Protein AF-A0AA88DB00-F1 (afdb_monomer_lite)

Organism: Ficus carica (NCBI:txid3494)

Radius of gyration: 18.2 Å; chains: 1; bounding box: 47×26×53 Å

Secondary structure (DSSP, 8-state):
--S--PPTT-THHHHHHHHHT--SS---EEESSTTSSSEEE--HHHHHHHHHHGGGG-S--HHHHHHHHHHHHHHHTTS-SEEEETTEEEEEEEEEEEEE-TTT--EEEEEEEEESSTT---EE-HHHHHS--

Sequence (133 aa):
MPWLALPFGDVRKIHLERVFAVDMNPTIVAIGSSYGQTNKVLVDREIYSLILHGAEAYPFTEERFEYLEERAQEMAKRWPKKLKHDEHELVLSDYRNFYACNACMEMGGSWCFLCEKKKCNFFLHPKCALDKE

Foldseek 3Di:
DPDDDDDPPRPCVVVVCVVQVHDPPPWDKDADCPPVDRIDTDDPVLVQLCLAPNPQSPPVDPVSVVVVLVVLVVVLVVADQWDDDPPFTWGKDQFQDWAQAPPPRGIHHRIWTDGPPPPPSHTHDSCRRPPDD

pLDDT: mean 83.32, std 11.59, range [46.78, 95.81]

Structure (mmCIF, N/CA/C/O backbone):
data_AF-A0AA88DB00-F1
#
_entry.id   AF-A0AA88DB00-F1
#
loop_
_atom_site.group_PDB
_atom_site.id
_atom_site.type_symbol
_atom_site.label_atom_id
_atom_site.label_alt_id
_atom_site.label_comp_id
_atom_site.label_asym_id
_atom_site.label_entity_id
_atom_site.label_seq_id
_atom_site.pdbx_PDB_ins_code
_atom_site.Cartn_x
_atom_site.Cartn_y
_atom_site.Cartn_z
_atom_site.occupancy
_atom_site.B_iso_or_equiv
_atom_site.auth_seq_id
_atom_site.auth_comp_id
_atom_site.auth_asym_id
_atom_site.auth_atom_id
_atom_site.pdbx_PDB_model_num
ATOM 1 N N . MET A 1 1 ? -8.585 -10.188 2.984 1.00 58.00 1 MET A N 1
ATOM 2 C CA . MET A 1 1 ? -8.766 -9.267 4.128 1.00 58.00 1 MET A CA 1
ATOM 3 C C . MET A 1 1 ? -9.049 -10.079 5.387 1.00 58.00 1 MET A C 1
ATOM 5 O O . MET A 1 1 ? -10.126 -10.653 5.460 1.00 58.00 1 MET A O 1
ATOM 9 N N . PRO A 1 2 ? -8.101 -10.195 6.332 1.00 61.84 2 PRO A N 1
ATOM 10 C CA . PRO A 1 2 ? -8.269 -10.991 7.555 1.00 61.84 2 PRO A CA 1
ATOM 11 C C . PRO A 1 2 ? -9.025 -10.262 8.686 1.00 61.84 2 PRO A C 1
ATOM 13 O O . PRO A 1 2 ? -9.125 -10.784 9.790 1.00 61.84 2 PRO A O 1
ATOM 16 N N . TRP A 1 3 ? -9.531 -9.052 8.442 1.00 70.38 3 TRP A N 1
ATOM 17 C CA . TRP A 1 3 ? -10.201 -8.213 9.439 1.00 70.38 3 TRP A CA 1
ATOM 18 C C . TRP A 1 3 ? -11.724 -8.286 9.346 1.00 70.38 3 TRP A C 1
ATOM 20 O O . TRP A 1 3 ? -12.291 -8.496 8.272 1.00 70.38 3 TRP A O 1
ATOM 30 N N . LEU A 1 4 ? -12.376 -8.057 10.488 1.00 76.56 4 LEU A N 1
ATOM 31 C CA . LEU A 1 4 ? -13.826 -7.962 10.595 1.00 76.56 4 LEU A CA 1
ATOM 32 C C . LEU A 1 4 ? -14.323 -6.762 9.774 1.00 76.56 4 LEU A C 1
ATOM 34 O O . LEU A 1 4 ? -14.031 -5.616 10.107 1.00 76.56 4 LEU A O 1
ATOM 38 N N . ALA A 1 5 ? -15.072 -7.029 8.707 1.00 79.19 5 ALA A N 1
ATOM 39 C CA . ALA A 1 5 ? -15.685 -6.005 7.870 1.00 79.19 5 ALA A CA 1
ATOM 40 C C . ALA A 1 5 ? -17.206 -6.015 8.049 1.00 79.19 5 ALA A C 1
ATOM 42 O O . ALA A 1 5 ? -17.824 -7.078 8.140 1.00 79.19 5 ALA A O 1
ATOM 43 N N . LEU A 1 6 ? -17.816 -4.829 8.072 1.00 82.38 6 LEU A N 1
ATOM 44 C CA . LEU A 1 6 ? -19.267 -4.708 7.961 1.00 82.38 6 LEU A CA 1
ATOM 45 C C . LEU A 1 6 ? -19.671 -4.898 6.492 1.00 82.38 6 LEU A C 1
ATOM 47 O O . LEU A 1 6 ? -19.104 -4.225 5.627 1.00 82.38 6 LEU A O 1
ATOM 51 N N . PRO A 1 7 ? -20.641 -5.775 6.188 1.00 85.06 7 PRO A N 1
ATOM 52 C CA . PRO A 1 7 ? -21.191 -5.893 4.846 1.00 85.06 7 PRO A CA 1
ATOM 53 C C . PRO A 1 7 ? -21.767 -4.570 4.333 1.00 85.06 7 PRO A C 1
ATOM 55 O O . PRO A 1 7 ? -22.217 -3.712 5.099 1.00 85.06 7 PRO A O 1
ATOM 58 N N . PHE A 1 8 ? -21.807 -4.424 3.010 1.00 81.50 8 PHE A N 1
ATOM 59 C CA . PHE A 1 8 ? -22.464 -3.281 2.389 1.00 81.50 8 PHE A CA 1
ATOM 60 C C . PHE A 1 8 ? -23.951 -3.236 2.779 1.00 81.50 8 PHE A C 1
ATOM 62 O O . PHE A 1 8 ? -24.652 -4.241 2.687 1.00 81.50 8 PHE A O 1
ATOM 69 N N . GLY A 1 9 ? -24.427 -2.066 3.215 1.00 83.81 9 GLY A N 1
ATOM 70 C CA . GLY A 1 9 ? -25.817 -1.870 3.639 1.00 83.81 9 GLY A CA 1
ATOM 71 C C . GLY A 1 9 ? -26.157 -2.399 5.038 1.00 83.81 9 GLY A C 1
ATOM 72 O O . GLY A 1 9 ? -27.331 -2.408 5.401 1.00 83.81 9 GLY A O 1
ATOM 73 N N . ASP A 1 10 ? -25.171 -2.824 5.836 1.00 89.50 10 ASP A N 1
ATOM 74 C CA . ASP A 1 10 ? -25.423 -3.279 7.206 1.00 89.50 10 ASP A CA 1
ATOM 75 C C . ASP A 1 10 ? -26.047 -2.162 8.063 1.00 89.50 10 ASP A C 1
ATOM 77 O O . ASP A 1 10 ? -25.484 -1.076 8.223 1.00 89.50 10 ASP A O 1
ATOM 81 N N . VAL A 1 11 ? -27.211 -2.446 8.652 1.00 90.38 11 VAL A N 1
ATOM 82 C CA . VAL A 1 11 ? -27.996 -1.492 9.456 1.00 90.38 11 VAL A CA 1
ATOM 83 C C . VAL A 1 11 ? -27.259 -0.998 10.702 1.00 90.38 11 VAL A C 1
ATOM 85 O O . VAL A 1 11 ? -27.557 0.080 11.215 1.00 90.38 11 VAL A O 1
ATOM 88 N N . ARG A 1 12 ? -26.267 -1.757 11.186 1.00 88.88 12 ARG A N 1
ATOM 89 C CA . ARG A 1 12 ? -25.444 -1.377 12.342 1.00 88.88 12 ARG A CA 1
ATOM 90 C C . ARG A 1 12 ? -24.480 -0.245 12.011 1.00 88.88 12 ARG A C 1
ATOM 92 O O . ARG A 1 12 ? -24.008 0.404 12.940 1.00 88.88 12 ARG A O 1
ATOM 99 N N . LYS A 1 13 ? -24.219 0.029 10.724 1.00 85.69 13 LYS A N 1
ATOM 100 C CA . LYS A 1 13 ? -23.315 1.094 10.267 1.00 85.69 13 LYS A CA 1
ATOM 101 C C . LYS A 1 13 ? -23.638 2.439 10.927 1.00 85.69 13 LYS A C 1
ATOM 103 O O . LYS A 1 13 ? -22.766 3.007 11.569 1.00 85.69 13 LYS A O 1
ATOM 108 N N . ILE A 1 14 ? -24.903 2.871 10.885 1.00 86.50 14 ILE A N 1
ATOM 109 C CA . ILE A 1 14 ? -25.348 4.159 11.461 1.00 86.50 14 ILE A CA 1
ATOM 110 C C . ILE A 1 14 ? -25.098 4.218 12.974 1.00 86.50 14 ILE A C 1
ATOM 112 O O . ILE A 1 14 ? -24.750 5.262 13.524 1.00 86.50 14 ILE A O 1
ATOM 116 N N . HIS A 1 15 ? -25.305 3.103 13.677 1.00 88.12 15 HIS A N 1
ATOM 117 C CA . HIS A 1 15 ? -25.050 3.042 15.113 1.00 88.12 15 HIS A CA 1
ATOM 118 C C . HIS A 1 15 ? -23.549 3.133 15.411 1.00 88.12 15 HIS A C 1
ATOM 120 O O . HIS A 1 15 ? -23.149 3.900 16.281 1.00 88.12 15 HIS A O 1
ATOM 126 N N . LEU A 1 16 ? -22.721 2.395 14.669 1.00 84.25 16 LEU A N 1
ATOM 127 C CA . LEU A 1 16 ? -21.273 2.357 14.867 1.00 84.25 16 LEU A CA 1
ATOM 128 C C . LEU A 1 16 ? -20.597 3.682 14.494 1.00 84.25 16 LEU A C 1
ATOM 130 O O . LEU A 1 16 ? -19.712 4.119 15.221 1.00 84.25 16 LEU A O 1
ATOM 134 N N . GLU A 1 17 ? -21.061 4.368 13.448 1.00 82.56 17 GLU A N 1
ATOM 135 C CA . GLU A 1 17 ? -20.629 5.733 13.103 1.00 82.56 17 GLU A CA 1
ATOM 136 C C . GLU A 1 17 ? -20.809 6.694 14.283 1.00 82.56 17 GLU A C 1
ATOM 138 O O . GLU A 1 17 ? -19.895 7.437 14.632 1.00 82.56 17 GLU A O 1
ATOM 143 N N . ARG A 1 18 ? -21.956 6.618 14.970 1.00 85.38 18 ARG A N 1
ATOM 144 C CA . ARG A 1 18 ? -22.228 7.430 16.167 1.00 85.38 18 ARG A CA 1
ATOM 145 C C . ARG A 1 18 ? -21.379 7.013 17.363 1.00 85.38 18 ARG A C 1
ATOM 147 O O . ARG A 1 18 ? -20.898 7.879 18.082 1.00 85.38 18 ARG A O 1
ATOM 154 N N . VAL A 1 19 ? -21.209 5.708 17.586 1.00 83.88 19 VAL A N 1
ATOM 155 C CA . VAL A 1 19 ? -20.416 5.173 18.708 1.00 83.88 19 VAL A CA 1
ATOM 156 C C . VAL A 1 19 ? -18.945 5.565 18.586 1.00 83.88 19 VAL A C 1
ATOM 158 O O . VAL A 1 19 ? -18.327 5.915 19.588 1.00 83.88 19 VAL A O 1
ATOM 161 N N . PHE A 1 20 ? -18.391 5.524 17.375 1.00 79.56 20 PHE A N 1
ATOM 162 C CA . PHE A 1 20 ? -16.988 5.854 17.125 1.00 79.56 20 PHE A CA 1
ATOM 163 C C . PHE A 1 20 ? -16.756 7.310 16.707 1.00 79.56 20 PHE A C 1
ATOM 165 O O . PHE A 1 20 ? -15.602 7.708 16.590 1.00 79.56 20 PHE A O 1
ATOM 172 N N . ALA A 1 21 ? -17.821 8.099 16.525 1.00 81.12 21 ALA A N 1
ATOM 173 C CA . ALA A 1 21 ? -17.772 9.476 16.034 1.00 81.12 21 ALA A CA 1
ATOM 174 C C . ALA A 1 21 ? -16.998 9.606 14.706 1.00 81.12 21 ALA A C 1
ATOM 176 O O . ALA A 1 21 ? -16.093 10.428 14.576 1.00 81.12 21 ALA A O 1
ATOM 177 N N . VAL A 1 22 ? -17.351 8.765 13.730 1.00 78.62 22 VAL A N 1
ATOM 178 C CA . VAL A 1 22 ? -16.719 8.709 12.402 1.00 78.62 22 VAL A CA 1
ATOM 179 C C . VAL A 1 22 ? -17.737 8.941 11.289 1.00 78.62 22 VAL A C 1
ATOM 181 O O . VAL A 1 22 ? -18.907 8.584 11.430 1.00 78.62 22 VAL A O 1
ATOM 184 N N . ASP A 1 23 ? -17.276 9.510 10.176 1.00 74.12 23 ASP A N 1
ATOM 185 C CA . ASP A 1 23 ? -18.099 9.757 8.991 1.00 74.12 23 ASP A CA 1
ATOM 186 C C . ASP A 1 23 ? -18.153 8.545 8.046 1.00 74.12 23 ASP A C 1
ATOM 188 O O . ASP A 1 23 ? -17.367 7.603 8.131 1.00 74.12 23 ASP A O 1
ATOM 192 N N . MET A 1 24 ? -19.065 8.612 7.074 1.00 62.56 24 MET A N 1
ATOM 193 C CA . MET A 1 24 ? -19.386 7.565 6.092 1.00 62.56 24 MET A CA 1
ATOM 194 C C . MET A 1 24 ? -18.256 7.153 5.124 1.00 62.56 24 MET A C 1
ATOM 196 O O . MET A 1 24 ? -18.495 6.334 4.226 1.00 62.56 24 MET A O 1
ATOM 200 N N . ASN A 1 25 ? -17.050 7.696 5.285 1.00 66.75 25 ASN A N 1
ATOM 201 C CA . ASN A 1 25 ? -15.878 7.323 4.501 1.00 66.75 25 ASN A CA 1
ATOM 202 C C . ASN A 1 25 ? -15.362 5.943 4.935 1.00 66.75 25 ASN A C 1
ATOM 204 O O . ASN A 1 25 ? -15.627 5.519 6.064 1.00 66.75 25 ASN A O 1
ATOM 208 N N . PRO A 1 26 ? -14.625 5.219 4.071 1.00 68.00 26 PRO A N 1
ATOM 209 C CA . PRO A 1 26 ? -13.920 4.012 4.483 1.00 68.00 26 PRO A CA 1
ATOM 210 C C . PRO A 1 26 ? -13.072 4.312 5.726 1.00 68.00 26 PRO A C 1
ATOM 212 O O . PRO A 1 26 ? -12.058 4.997 5.643 1.00 68.00 26 PRO A O 1
ATOM 215 N N . THR A 1 27 ? -13.531 3.832 6.880 1.00 74.69 27 THR A N 1
ATOM 216 C CA . THR A 1 27 ? -12.943 4.134 8.185 1.00 74.69 27 THR A CA 1
ATOM 217 C C . THR A 1 27 ? -12.545 2.834 8.852 1.00 74.69 27 THR A C 1
ATOM 219 O O . THR A 1 27 ? -13.310 1.867 8.861 1.00 74.69 27 THR A O 1
ATOM 222 N N . ILE A 1 28 ? -11.346 2.812 9.426 1.00 76.31 28 ILE A N 1
ATOM 223 C CA . ILE A 1 28 ? -10.835 1.670 10.173 1.00 76.31 28 ILE A CA 1
ATOM 224 C C . ILE A 1 28 ? -10.728 2.086 11.636 1.00 76.31 28 ILE A C 1
ATOM 226 O O . ILE A 1 28 ? -10.154 3.121 11.967 1.00 76.31 28 ILE A O 1
ATOM 230 N N . VAL A 1 29 ? -11.300 1.279 12.524 1.00 76.50 29 VAL A N 1
ATOM 231 C CA . VAL A 1 29 ? -11.243 1.510 13.968 1.00 76.50 29 VAL A CA 1
ATOM 232 C C . VAL A 1 29 ? -10.426 0.392 14.597 1.00 76.50 29 VAL A C 1
ATOM 234 O O . VAL A 1 29 ? -10.763 -0.783 14.456 1.00 76.50 29 VAL A O 1
ATOM 237 N N . ALA A 1 30 ? -9.351 0.754 15.293 1.00 73.56 30 ALA A N 1
ATOM 238 C CA . ALA A 1 30 ? -8.583 -0.187 16.093 1.00 73.56 30 ALA A CA 1
ATOM 239 C C . ALA A 1 30 ? -9.244 -0.340 17.470 1.00 73.56 30 ALA A C 1
ATOM 241 O O . ALA A 1 30 ? -9.336 0.619 18.242 1.00 73.56 30 ALA A O 1
ATOM 242 N N . ILE A 1 31 ? -9.709 -1.556 17.765 1.00 73.38 31 ILE A N 1
ATOM 243 C CA . ILE A 1 31 ? -10.365 -1.922 19.026 1.00 73.38 31 ILE A CA 1
ATOM 244 C C . ILE A 1 31 ? -9.353 -2.704 19.873 1.00 73.38 31 ILE A C 1
ATOM 246 O O . ILE A 1 31 ? -8.948 -3.802 19.492 1.00 73.38 31 ILE A O 1
ATOM 250 N N . GLY A 1 32 ?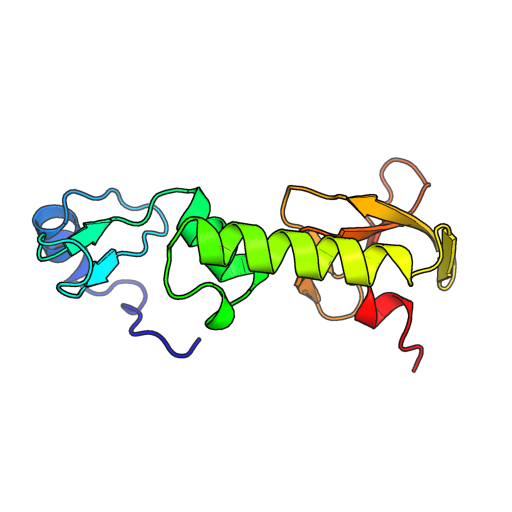 -8.919 -2.144 21.005 1.00 66.06 32 GLY A N 1
ATOM 251 C CA . GLY A 1 32 ? -7.929 -2.774 21.887 1.00 66.06 32 GLY A CA 1
ATOM 252 C C . GLY A 1 32 ? -7.189 -1.780 22.788 1.00 66.06 32 GLY A C 1
ATOM 253 O O . GLY A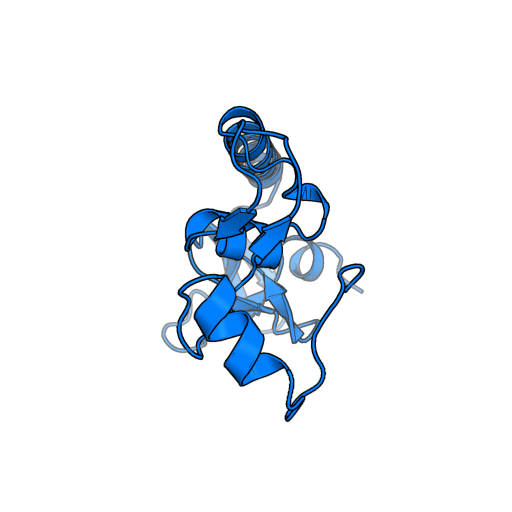 1 32 ? -7.017 -0.618 22.440 1.00 66.06 32 GLY A O 1
ATOM 254 N N . SER A 1 33 ? -6.730 -2.236 23.959 1.00 57.19 33 SER A N 1
ATOM 255 C CA . SER A 1 33 ? -6.179 -1.383 25.028 1.00 57.19 33 SER A CA 1
ATOM 256 C C . SER A 1 33 ? -4.730 -0.914 24.825 1.00 57.19 33 SER A C 1
ATOM 258 O O . SER A 1 33 ? -4.092 -0.503 25.793 1.00 57.19 33 SER A O 1
ATOM 260 N N . SER A 1 34 ? -4.170 -0.977 23.616 1.00 55.78 34 SER A N 1
ATOM 261 C CA . SER A 1 34 ? -2.734 -0.745 23.387 1.00 55.78 34 SER A CA 1
ATOM 262 C C . SER A 1 34 ? -2.258 0.688 23.680 1.00 55.78 34 SER A C 1
ATOM 264 O O . SER A 1 34 ? -1.055 0.916 23.729 1.00 55.78 34 SER A O 1
ATOM 266 N N . TYR A 1 35 ? -3.173 1.636 23.928 1.00 48.31 35 TYR A N 1
ATOM 267 C CA . TYR A 1 35 ? -2.857 3.047 24.205 1.00 48.31 35 TYR A CA 1
ATOM 268 C C . TYR A 1 35 ? -3.678 3.664 25.354 1.00 48.31 35 TYR A C 1
ATOM 270 O O . TYR A 1 35 ? -3.847 4.877 25.410 1.00 48.31 35 TYR A O 1
ATOM 278 N N . GLY A 1 36 ? -4.242 2.856 26.261 1.00 46.78 36 GLY A N 1
ATOM 279 C CA . GLY A 1 36 ? -5.009 3.376 27.410 1.00 46.78 36 GLY A CA 1
ATOM 280 C C . GLY A 1 36 ? -6.377 3.994 27.070 1.00 46.78 36 GLY A C 1
ATOM 281 O O . GLY A 1 36 ? -7.051 4.512 27.956 1.00 46.78 36 GLY A O 1
ATOM 282 N N . GLN A 1 37 ? -6.817 3.899 25.812 1.00 53.44 37 GLN A N 1
ATOM 283 C CA . GLN A 1 37 ? -8.141 4.306 25.342 1.00 53.44 37 GLN A CA 1
ATOM 284 C C . GLN A 1 37 ? -8.779 3.136 24.591 1.00 53.44 37 GLN A C 1
ATOM 286 O O . GLN A 1 37 ? -8.108 2.442 23.832 1.00 53.44 37 GLN A O 1
ATOM 291 N N . THR A 1 38 ? -10.066 2.887 24.831 1.00 54.34 38 THR A N 1
ATOM 292 C CA . THR A 1 38 ? -10.741 1.650 24.406 1.00 54.34 38 THR A 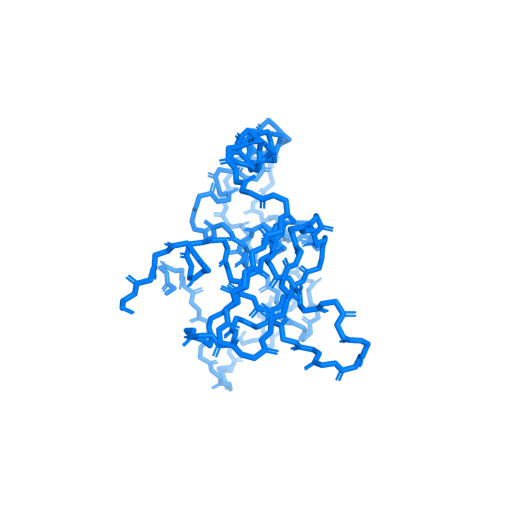CA 1
ATOM 293 C C . THR A 1 38 ? -10.865 1.524 22.884 1.00 54.34 38 THR A C 1
ATOM 295 O O . THR A 1 38 ? -10.962 0.409 22.383 1.00 54.34 38 THR A O 1
ATOM 298 N N . ASN A 1 39 ? -10.819 2.644 22.151 1.00 57.75 39 ASN A N 1
ATOM 299 C CA . ASN A 1 39 ? -11.032 2.707 20.705 1.00 57.75 39 ASN A CA 1
ATOM 300 C C . ASN A 1 39 ? -10.178 3.838 20.096 1.00 57.75 39 ASN A C 1
ATOM 302 O O . ASN A 1 39 ? -10.392 4.999 20.445 1.00 57.75 39 ASN A O 1
ATOM 306 N N . LYS A 1 40 ? -9.247 3.530 19.180 1.00 66.00 40 LYS A N 1
ATOM 307 C CA . LYS A 1 40 ? -8.551 4.545 18.363 1.00 66.00 40 LYS A CA 1
ATOM 308 C C . LYS A 1 40 ? -9.128 4.505 16.951 1.00 66.00 40 LYS A C 1
ATOM 310 O O . LYS A 1 40 ? -9.027 3.483 16.269 1.00 66.00 40 LYS A O 1
ATOM 315 N N . VAL A 1 41 ? -9.717 5.612 16.506 1.00 67.06 41 VAL A N 1
ATOM 316 C CA . VAL A 1 41 ? -10.021 5.808 15.084 1.00 67.06 41 VAL A CA 1
ATOM 317 C C . VAL A 1 41 ? -8.687 5.957 14.362 1.00 67.06 41 VAL A C 1
ATOM 319 O O . VAL A 1 41 ? -7.878 6.810 14.732 1.00 67.06 41 VAL A O 1
ATOM 322 N N . LEU A 1 42 ? -8.425 5.084 13.392 1.00 66.56 42 LEU A N 1
ATOM 323 C CA . LEU A 1 42 ? -7.226 5.190 12.575 1.00 66.56 42 LEU A CA 1
ATOM 324 C C . LEU A 1 42 ? -7.370 6.404 11.664 1.00 66.56 42 LEU A C 1
ATOM 326 O O . LEU A 1 42 ? -8.414 6.584 11.036 1.00 66.56 42 LEU A O 1
ATOM 330 N N . VAL A 1 43 ? -6.336 7.240 11.624 1.00 69.12 43 VAL A N 1
ATOM 331 C CA . VAL A 1 43 ? -6.289 8.374 10.704 1.00 69.12 43 VAL A CA 1
ATOM 332 C C . VAL A 1 43 ? -5.661 7.923 9.391 1.00 69.12 43 VAL A C 1
ATOM 334 O O . VAL A 1 43 ? -5.314 6.751 9.210 1.00 69.12 43 VAL A O 1
ATOM 337 N N . ASP A 1 44 ? -5.531 8.869 8.465 1.00 73.62 44 ASP A N 1
ATOM 338 C CA . ASP A 1 44 ? -5.009 8.648 7.125 1.00 73.62 44 ASP A CA 1
ATOM 339 C C . ASP A 1 44 ? -3.793 7.716 7.130 1.00 73.62 44 ASP A C 1
ATOM 341 O O . ASP A 1 44 ? -3.831 6.674 6.485 1.00 73.62 44 ASP A O 1
ATOM 345 N N . ARG A 1 45 ? -2.735 8.017 7.893 1.00 77.88 45 ARG A N 1
ATOM 346 C CA . ARG A 1 45 ? -1.468 7.265 7.839 1.00 77.88 45 ARG A CA 1
ATOM 347 C C . ARG A 1 45 ? -1.621 5.770 8.127 1.00 77.88 45 ARG A C 1
ATOM 349 O O . ARG A 1 45 ? -1.045 4.959 7.403 1.00 77.88 45 ARG A O 1
ATOM 356 N N . GLU A 1 46 ? -2.362 5.385 9.160 1.00 80.00 46 GLU A N 1
ATOM 357 C CA . GLU A 1 46 ? -2.560 3.975 9.494 1.00 80.00 46 GLU A CA 1
ATOM 358 C C . GLU A 1 46 ? -3.394 3.259 8.427 1.00 80.00 46 GLU A C 1
ATOM 360 O O . GLU A 1 46 ? -3.061 2.139 8.038 1.00 80.00 46 GLU A O 1
ATOM 365 N N . ILE A 1 47 ? -4.427 3.924 7.898 1.00 78.19 47 ILE A N 1
ATOM 366 C CA . ILE A 1 47 ? -5.215 3.415 6.768 1.00 78.19 47 ILE A CA 1
ATOM 367 C C . ILE A 1 47 ? -4.313 3.246 5.539 1.00 78.19 47 ILE A C 1
ATOM 369 O O . ILE A 1 47 ? -4.347 2.198 4.892 1.00 78.19 47 ILE A O 1
ATOM 373 N N . TYR A 1 48 ? -3.454 4.233 5.257 1.00 78.88 48 TYR A N 1
ATOM 374 C CA . TYR A 1 48 ? -2.505 4.180 4.151 1.00 78.88 48 TYR A CA 1
ATOM 375 C C . TYR A 1 48 ? -1.567 2.977 4.292 1.00 78.88 48 TYR A C 1
ATOM 377 O O . TYR A 1 48 ? -1.413 2.186 3.361 1.00 78.88 48 TYR A O 1
ATOM 385 N N . SER A 1 49 ? -1.002 2.788 5.484 1.00 82.06 49 SER A N 1
ATOM 386 C CA . SER A 1 49 ? -0.113 1.668 5.784 1.00 82.06 49 SER A CA 1
ATOM 387 C C . SER A 1 49 ? -0.804 0.312 5.609 1.00 82.06 49 SER A C 1
ATOM 389 O O . SER A 1 49 ? -0.211 -0.606 5.046 1.00 82.06 49 SER A O 1
ATOM 391 N N . LEU A 1 50 ? -2.075 0.185 6.003 1.00 81.69 50 LEU A N 1
ATOM 392 C CA . LEU A 1 50 ? -2.849 -1.047 5.821 1.00 81.69 50 LEU A CA 1
ATOM 393 C C . LEU A 1 50 ? -3.094 -1.385 4.351 1.00 81.69 50 LEU A C 1
ATOM 395 O O . LEU A 1 50 ? -3.028 -2.557 3.982 1.00 81.69 50 LEU A O 1
ATOM 399 N N . ILE A 1 51 ? -3.357 -0.384 3.512 1.00 79.06 51 ILE A N 1
ATOM 400 C CA . ILE A 1 51 ? -3.539 -0.598 2.071 1.00 79.06 51 ILE A CA 1
ATOM 401 C C . ILE A 1 51 ? -2.222 -1.070 1.431 1.00 79.06 51 ILE A C 1
ATOM 403 O O . ILE A 1 51 ? -2.249 -1.945 0.570 1.00 79.06 51 ILE A O 1
ATOM 407 N N . LEU A 1 52 ? -1.071 -0.542 1.868 1.00 80.00 52 LEU A N 1
ATOM 408 C CA . LEU A 1 52 ? 0.245 -0.892 1.309 1.00 80.00 52 LEU A CA 1
ATOM 409 C C . LEU A 1 52 ? 0.825 -2.206 1.833 1.00 80.00 52 LEU A C 1
ATOM 411 O O . LEU A 1 52 ? 1.429 -2.968 1.080 1.00 80.00 52 LEU A O 1
ATOM 415 N N . HIS A 1 53 ? 0.707 -2.438 3.136 1.00 83.12 53 HIS A N 1
ATOM 416 C CA . HIS A 1 53 ? 1.442 -3.483 3.848 1.00 83.12 53 HIS A CA 1
ATOM 417 C C . HIS A 1 53 ? 0.524 -4.553 4.447 1.00 83.12 53 HIS A C 1
ATOM 419 O O . HIS A 1 53 ? 1.002 -5.536 5.017 1.00 83.12 53 HIS A O 1
ATOM 425 N N . GLY A 1 54 ? -0.797 -4.398 4.324 1.00 83.62 54 GLY A N 1
ATOM 426 C CA . GLY A 1 54 ? -1.759 -5.337 4.885 1.00 83.62 54 GLY A CA 1
ATOM 427 C C . GLY A 1 54 ? -1.568 -5.501 6.392 1.00 83.62 54 GLY A C 1
ATOM 428 O O . GLY A 1 54 ? -1.361 -4.534 7.121 1.00 83.62 54 GLY A O 1
ATOM 429 N N . ALA A 1 55 ? -1.628 -6.744 6.872 1.00 84.31 55 ALA A N 1
ATOM 430 C CA . ALA A 1 55 ? -1.477 -7.050 8.295 1.00 84.31 55 ALA A CA 1
ATOM 431 C C . ALA A 1 55 ? -0.086 -6.693 8.852 1.00 84.31 55 ALA A C 1
ATOM 433 O O . ALA A 1 55 ? 0.045 -6.487 10.056 1.00 84.31 55 ALA A O 1
ATOM 434 N N . GLU A 1 56 ? 0.941 -6.571 8.002 1.00 87.00 56 GLU A N 1
ATOM 435 C CA . GLU A 1 56 ? 2.278 -6.171 8.449 1.00 87.00 56 GLU A CA 1
ATOM 436 C C . GLU A 1 56 ? 2.330 -4.713 8.924 1.00 87.00 56 GLU A C 1
ATOM 438 O O . GLU A 1 56 ? 3.274 -4.354 9.623 1.00 87.00 56 GLU A O 1
ATOM 443 N N . ALA A 1 57 ? 1.332 -3.886 8.598 1.00 85.56 57 ALA A N 1
ATOM 444 C CA . ALA A 1 57 ? 1.216 -2.521 9.112 1.00 85.56 57 ALA A CA 1
ATOM 445 C C . ALA A 1 57 ? 1.001 -2.461 10.635 1.00 85.56 57 ALA A C 1
ATOM 447 O O . ALA A 1 57 ? 1.283 -1.441 11.257 1.00 85.56 57 ALA A O 1
ATOM 448 N N . TYR A 1 58 ? 0.492 -3.538 11.241 1.00 83.50 58 TYR A N 1
ATOM 449 C CA . TYR A 1 58 ? 0.287 -3.623 12.683 1.00 83.50 58 TYR A CA 1
ATOM 450 C C . TYR A 1 58 ? 1.584 -4.054 13.403 1.00 83.50 58 TYR A C 1
ATOM 452 O O . TYR A 1 58 ? 2.308 -4.913 12.891 1.00 83.50 58 TYR A O 1
ATOM 460 N N . PRO A 1 59 ? 1.869 -3.535 14.612 1.00 84.94 59 PRO A N 1
ATOM 461 C CA . PRO A 1 59 ? 1.125 -2.500 15.339 1.00 84.94 59 PRO A CA 1
ATOM 462 C C . PRO A 1 59 ? 1.351 -1.095 14.768 1.00 84.94 59 PRO A C 1
ATOM 464 O O . PRO A 1 59 ? 2.405 -0.812 14.217 1.00 84.94 59 PRO A O 1
ATOM 467 N N . PHE A 1 60 ? 0.373 -0.198 14.931 1.00 81.38 60 PHE A N 1
ATOM 468 C CA . PHE A 1 60 ? 0.453 1.183 14.435 1.00 81.38 60 PHE A CA 1
ATOM 469 C C . PHE A 1 60 ? 1.311 2.076 15.348 1.00 81.38 60 PHE A C 1
ATOM 471 O O . PHE A 1 60 ? 0.796 2.968 16.026 1.00 81.38 60 PHE A O 1
ATOM 478 N N . THR A 1 61 ? 2.613 1.803 15.401 1.00 85.44 61 THR A N 1
ATOM 479 C CA . THR A 1 61 ? 3.605 2.586 16.154 1.00 85.44 61 THR A CA 1
ATOM 480 C C . THR A 1 61 ? 4.575 3.285 15.205 1.00 85.44 61 THR A C 1
ATOM 482 O O . THR A 1 61 ? 4.753 2.844 14.069 1.00 85.44 61 THR A O 1
ATOM 485 N N . GLU A 1 62 ? 5.217 4.362 15.664 1.00 86.50 62 GLU A N 1
ATOM 486 C CA . GLU A 1 62 ? 6.222 5.075 14.862 1.00 86.50 62 GLU A CA 1
ATOM 487 C C . GLU A 1 62 ? 7.358 4.150 14.430 1.00 86.50 62 GLU A C 1
ATOM 489 O O . GLU A 1 62 ? 7.686 4.092 13.248 1.00 86.50 62 GLU A O 1
ATOM 494 N N . GLU A 1 63 ? 7.857 3.325 15.349 1.00 90.94 63 GLU A N 1
ATOM 495 C CA . GLU A 1 63 ? 8.950 2.389 15.082 1.00 90.94 63 GLU A CA 1
ATOM 496 C C . GLU A 1 63 ? 8.559 1.367 14.008 1.00 90.94 63 GLU A C 1
ATOM 498 O O . GLU A 1 63 ? 9.385 0.948 13.194 1.00 90.94 63 GLU A O 1
ATOM 503 N N . ARG A 1 64 ? 7.282 0.953 13.973 1.00 90.25 64 ARG A N 1
ATOM 504 C CA . ARG A 1 64 ? 6.796 0.028 12.947 1.00 90.25 64 ARG A CA 1
ATOM 505 C C . ARG A 1 64 ? 6.736 0.694 11.579 1.00 90.25 64 ARG A C 1
ATOM 507 O O . ARG A 1 64 ? 7.065 0.046 10.586 1.00 90.25 64 ARG A O 1
ATOM 514 N N . PHE A 1 65 ? 6.322 1.955 11.515 1.00 87.62 65 PHE A N 1
ATOM 515 C CA . PHE A 1 65 ? 6.282 2.697 10.260 1.00 87.62 65 PHE A CA 1
ATOM 516 C C . PHE A 1 65 ? 7.683 2.969 9.716 1.00 87.62 65 PHE A C 1
ATOM 518 O O . PHE A 1 65 ? 7.919 2.698 8.540 1.00 87.62 65 PHE A O 1
ATOM 525 N N . GLU A 1 66 ? 8.609 3.411 10.569 1.00 91.69 66 GLU A N 1
ATOM 526 C CA . GLU A 1 66 ? 10.018 3.610 10.208 1.00 91.69 66 GLU A CA 1
ATOM 527 C C . GLU A 1 66 ? 10.631 2.313 9.673 1.00 91.69 66 GLU A C 1
ATOM 529 O O . GLU A 1 66 ? 11.187 2.292 8.577 1.00 91.69 66 GLU A O 1
ATOM 534 N N . TYR A 1 67 ? 10.419 1.192 10.370 1.00 93.12 67 TYR A N 1
ATOM 535 C CA . TYR A 1 67 ? 10.887 -0.118 9.918 1.00 93.12 67 TYR A CA 1
ATOM 536 C C . TYR A 1 67 ? 10.366 -0.498 8.520 1.00 93.12 67 TYR A C 1
ATOM 538 O O . TYR A 1 67 ? 11.111 -1.031 7.693 1.00 93.12 67 TYR A O 1
ATOM 546 N N . LEU A 1 68 ? 9.077 -0.265 8.242 1.00 90.69 68 LEU A N 1
ATOM 547 C CA . LEU A 1 68 ? 8.480 -0.589 6.942 1.00 90.69 68 LEU A CA 1
ATOM 548 C C . LEU A 1 68 ? 9.051 0.290 5.822 1.00 90.69 68 LEU A C 1
ATOM 550 O O . LEU A 1 68 ? 9.310 -0.220 4.727 1.00 90.69 68 LEU A O 1
ATOM 554 N N . GLU A 1 69 ? 9.278 1.573 6.103 1.00 88.81 69 GLU A N 1
ATOM 555 C CA . GLU A 1 69 ? 9.867 2.523 5.162 1.00 88.81 69 GLU A CA 1
ATOM 556 C C . GLU A 1 69 ? 11.338 2.199 4.874 1.00 88.81 69 GLU A C 1
ATOM 558 O O . GLU A 1 69 ? 11.720 2.065 3.709 1.00 88.81 69 GLU A O 1
ATOM 563 N N . GLU A 1 70 ? 12.150 1.969 5.907 1.00 92.38 70 GLU A N 1
ATOM 564 C CA . GLU A 1 70 ? 13.552 1.565 5.765 1.00 92.38 70 GLU A CA 1
ATOM 565 C C . GLU A 1 70 ? 13.679 0.265 4.971 1.00 92.38 70 GLU A C 1
ATOM 567 O O . GLU A 1 70 ? 14.472 0.173 4.030 1.00 92.38 70 GLU A O 1
ATOM 572 N N . ARG A 1 71 ? 12.842 -0.734 5.278 1.00 91.19 71 ARG A N 1
ATOM 573 C CA . ARG A 1 71 ? 12.815 -1.997 4.532 1.00 91.19 71 ARG A CA 1
ATOM 574 C C . ARG A 1 71 ? 12.501 -1.758 3.053 1.00 91.19 71 ARG A C 1
ATOM 576 O O . ARG A 1 71 ? 13.118 -2.390 2.195 1.00 91.19 71 ARG A O 1
ATOM 583 N N . ALA A 1 72 ? 11.566 -0.860 2.738 1.00 89.38 72 ALA A N 1
ATOM 584 C CA . ALA A 1 72 ? 11.234 -0.509 1.358 1.00 89.38 72 ALA A CA 1
ATOM 585 C C . ALA A 1 72 ? 12.402 0.195 0.645 1.00 89.38 72 ALA A C 1
ATOM 587 O O . ALA A 1 72 ? 12.731 -0.166 -0.487 1.00 89.38 72 ALA A O 1
ATOM 588 N N . GLN A 1 73 ? 13.075 1.136 1.313 1.00 91.56 73 GLN A N 1
ATOM 589 C CA . GLN A 1 73 ? 14.252 1.826 0.777 1.00 91.56 73 GLN A CA 1
ATOM 590 C C . GLN A 1 73 ? 15.427 0.866 0.528 1.00 91.56 73 GLN A C 1
ATOM 592 O O . GLN A 1 73 ? 16.064 0.926 -0.525 1.00 91.56 73 GLN A O 1
ATOM 597 N N . GLU A 1 74 ? 15.701 -0.055 1.454 1.00 93.75 74 GLU A N 1
ATOM 598 C CA . GLU A 1 74 ? 16.757 -1.062 1.304 1.00 93.75 74 GLU A CA 1
ATOM 599 C C . GLU A 1 74 ? 16.489 -2.024 0.143 1.00 93.75 74 GLU A C 1
ATOM 601 O O . GLU A 1 74 ? 17.407 -2.382 -0.600 1.00 93.75 74 GLU A O 1
ATOM 606 N N . MET A 1 75 ? 15.229 -2.416 -0.066 1.00 89.94 75 MET A N 1
ATOM 607 C CA . MET A 1 75 ? 14.852 -3.189 -1.251 1.00 89.94 75 MET A CA 1
ATOM 608 C C . MET A 1 75 ? 15.046 -2.373 -2.535 1.00 89.94 75 MET A C 1
ATOM 610 O O . MET A 1 75 ? 15.619 -2.887 -3.496 1.00 89.94 75 MET A O 1
ATOM 614 N N . ALA A 1 76 ? 14.660 -1.093 -2.534 1.00 91.81 76 ALA A N 1
ATOM 615 C CA . ALA A 1 76 ? 14.785 -0.215 -3.695 1.00 91.81 76 ALA A CA 1
ATOM 616 C C . ALA A 1 76 ? 16.231 -0.005 -4.156 1.00 91.81 76 ALA A C 1
ATOM 618 O O . ALA A 1 76 ? 16.486 0.067 -5.358 1.00 91.81 76 ALA A O 1
ATOM 619 N N . LYS A 1 77 ? 17.201 -0.004 -3.231 1.00 93.75 77 LYS A N 1
ATOM 620 C CA . LYS A 1 77 ? 18.638 0.051 -3.562 1.00 93.75 77 LYS A CA 1
ATOM 621 C C . LYS A 1 77 ? 19.111 -1.129 -4.420 1.00 93.75 77 LYS A C 1
ATOM 623 O O . LYS A 1 77 ? 20.116 -1.000 -5.116 1.00 93.75 77 LYS A O 1
ATOM 628 N N . ARG A 1 78 ? 18.419 -2.272 -4.368 1.00 92.94 78 ARG A N 1
ATOM 629 C CA . ARG A 1 78 ? 18.771 -3.496 -5.113 1.00 92.94 78 ARG A CA 1
ATOM 630 C C . ARG A 1 78 ? 18.101 -3.575 -6.482 1.00 92.94 78 ARG A C 1
ATOM 632 O O . ARG A 1 78 ? 18.474 -4.425 -7.286 1.00 92.94 78 ARG A O 1
ATOM 639 N N . TRP A 1 79 ? 17.110 -2.728 -6.746 1.00 93.81 79 TRP A N 1
ATOM 640 C CA . TRP A 1 79 ? 16.369 -2.739 -8.001 1.00 93.81 79 TRP A CA 1
ATOM 641 C C . TRP A 1 79 ? 17.049 -1.879 -9.072 1.00 93.81 79 TRP A C 1
ATOM 643 O O . TRP A 1 79 ? 17.686 -0.867 -8.764 1.00 93.81 79 TRP A O 1
ATOM 653 N N . PRO A 1 80 ? 16.926 -2.254 -10.357 1.00 94.62 80 PRO A N 1
ATOM 654 C CA . PRO A 1 80 ? 17.441 -1.439 -11.444 1.00 94.62 80 PRO A CA 1
ATOM 655 C C . PRO A 1 80 ? 16.682 -0.110 -11.514 1.00 94.62 80 PRO A C 1
ATOM 657 O O . PRO A 1 80 ? 15.464 -0.061 -11.369 1.00 94.62 80 PRO A O 1
ATOM 660 N N . LYS A 1 81 ? 17.397 0.984 -11.796 1.00 95.31 81 LYS A N 1
ATOM 661 C CA . LYS A 1 81 ? 16.779 2.317 -11.929 1.00 95.31 81 LYS A CA 1
ATOM 662 C C . LYS A 1 81 ? 15.876 2.436 -13.156 1.00 95.31 81 LYS A C 1
ATOM 664 O O . LYS A 1 81 ? 14.938 3.228 -13.146 1.00 95.31 81 LYS A O 1
ATOM 669 N N . LYS A 1 82 ? 16.187 1.681 -14.211 1.00 95.06 82 LYS A N 1
ATOM 670 C CA . LYS A 1 82 ? 15.423 1.622 -15.457 1.00 95.06 82 LYS A CA 1
ATOM 671 C C . LYS A 1 82 ? 15.343 0.189 -15.950 1.00 95.06 82 LYS A C 1
ATOM 673 O O . LYS A 1 82 ? 16.323 -0.546 -15.838 1.00 95.06 82 LYS A O 1
ATOM 678 N N . LEU A 1 83 ? 14.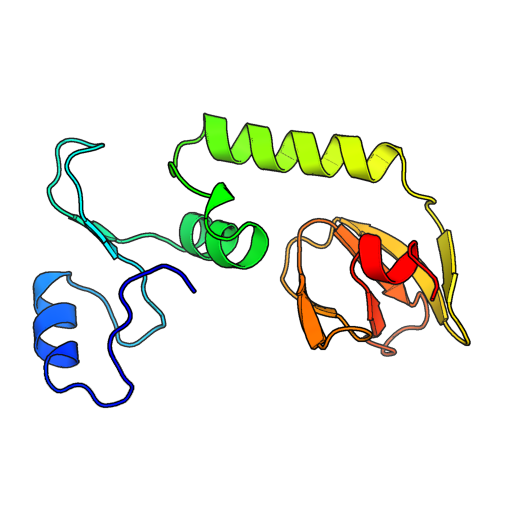214 -0.179 -16.536 1.00 93.44 83 LEU A N 1
ATOM 679 C CA . LEU A 1 83 ? 14.048 -1.454 -17.224 1.00 93.44 83 LEU A CA 1
ATOM 680 C C . LEU A 1 83 ? 13.066 -1.313 -18.385 1.00 93.44 83 LEU A C 1
ATOM 682 O O . LEU A 1 83 ? 12.242 -0.402 -18.411 1.00 93.44 83 LEU A O 1
ATOM 686 N N . LYS A 1 84 ? 13.163 -2.222 -19.354 1.00 92.06 84 LYS A N 1
ATOM 687 C CA . LYS A 1 84 ? 12.216 -2.310 -20.465 1.00 92.06 84 LYS A CA 1
ATOM 688 C C . LYS A 1 84 ? 11.240 -3.454 -20.204 1.00 92.06 84 LYS A C 1
ATOM 690 O O . LYS A 1 84 ? 11.682 -4.585 -19.990 1.00 92.06 84 LYS A O 1
ATOM 695 N N . HIS A 1 85 ? 9.950 -3.144 -20.250 1.00 87.19 85 HIS A N 1
ATOM 696 C CA . HIS A 1 85 ? 8.846 -4.094 -20.147 1.00 87.19 85 HIS A CA 1
ATOM 697 C C . HIS A 1 85 ? 7.949 -3.904 -21.369 1.00 87.19 85 HIS A C 1
ATOM 699 O O . HIS A 1 85 ? 7.330 -2.853 -21.516 1.00 87.19 85 HIS A O 1
ATOM 705 N N . ASP A 1 86 ? 7.932 -4.877 -22.276 1.00 87.19 86 ASP 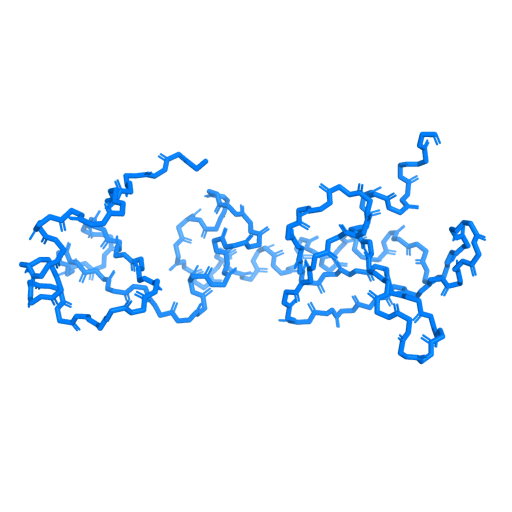A N 1
ATOM 706 C CA . ASP A 1 86 ? 7.238 -4.785 -23.567 1.00 87.19 86 ASP A CA 1
ATOM 707 C C . ASP A 1 86 ? 7.565 -3.480 -24.327 1.00 87.19 86 ASP A C 1
ATOM 709 O O . ASP A 1 86 ? 8.724 -3.210 -24.669 1.00 87.19 86 ASP A O 1
ATOM 713 N N . GLU A 1 87 ? 6.552 -2.646 -24.573 1.00 89.50 87 GLU A N 1
ATOM 714 C CA . GLU A 1 87 ? 6.646 -1.342 -25.243 1.00 89.50 87 GLU A CA 1
ATOM 715 C C . GLU A 1 87 ? 6.886 -0.161 -24.279 1.00 89.50 87 GLU A C 1
ATOM 717 O O . GLU A 1 87 ? 6.912 1.013 -24.693 1.00 89.50 87 GLU A O 1
ATOM 722 N N . HIS A 1 88 ? 7.062 -0.458 -22.988 1.00 92.06 88 HIS A N 1
ATOM 723 C CA . HIS A 1 88 ? 7.222 0.511 -21.914 1.00 92.06 88 HIS A CA 1
ATOM 724 C C . HIS A 1 88 ? 8.672 0.576 -21.425 1.00 92.06 88 HIS A C 1
ATOM 726 O O . HIS A 1 88 ? 9.260 -0.397 -20.951 1.00 92.06 88 HIS A O 1
ATOM 732 N N . GLU A 1 89 ? 9.242 1.776 -21.492 1.00 94.94 89 GLU A N 1
ATOM 733 C CA . GLU A 1 89 ? 10.468 2.122 -20.775 1.00 94.94 89 GLU A CA 1
ATOM 734 C C . GLU A 1 89 ? 10.076 2.567 -19.370 1.00 94.94 89 GLU A C 1
ATOM 736 O O . GLU A 1 89 ? 9.426 3.604 -19.205 1.00 94.94 89 GLU A O 1
ATOM 741 N N . LEU A 1 90 ? 10.401 1.740 -18.377 1.00 95.38 90 LEU A N 1
ATOM 742 C CA . LEU A 1 90 ? 10.014 1.946 -16.991 1.00 95.38 90 LEU A CA 1
ATOM 743 C C . LEU A 1 90 ? 11.168 2.511 -16.164 1.00 95.38 90 LEU A C 1
ATOM 745 O O . LEU A 1 90 ? 12.317 2.087 -16.302 1.00 95.38 90 LEU A O 1
ATOM 749 N N . VAL A 1 91 ? 10.838 3.421 -15.253 1.00 95.81 91 VAL A N 1
ATOM 750 C CA . VAL A 1 91 ? 11.745 4.008 -14.262 1.00 95.81 91 VAL A CA 1
ATOM 751 C C . VAL A 1 91 ? 11.261 3.665 -12.870 1.00 95.81 91 VAL A C 1
ATOM 753 O O . VAL A 1 91 ? 10.067 3.755 -12.581 1.00 95.81 91 VAL A O 1
ATOM 756 N N . LEU A 1 92 ? 12.202 3.301 -12.004 1.00 95.69 92 LEU A N 1
ATOM 757 C CA . LEU A 1 92 ? 11.939 3.128 -10.585 1.00 95.69 92 LEU A CA 1
ATOM 758 C C . LEU A 1 92 ? 11.694 4.494 -9.930 1.00 95.69 92 LEU A C 1
ATOM 760 O O . LEU A 1 92 ? 12.543 5.382 -10.012 1.00 95.69 92 LEU A O 1
ATOM 764 N N . SER A 1 93 ? 10.566 4.644 -9.242 1.00 93.94 93 SER A N 1
ATOM 765 C CA . SER A 1 93 ? 10.214 5.867 -8.519 1.00 93.94 93 SER A CA 1
ATOM 766 C C . SER A 1 93 ? 9.695 5.558 -7.129 1.00 93.94 93 SER A C 1
ATOM 768 O O . SER A 1 93 ? 8.909 4.626 -6.952 1.00 93.94 93 SER A O 1
ATOM 770 N N . ASP A 1 94 ? 10.093 6.405 -6.179 1.00 90.81 94 ASP A N 1
ATOM 771 C CA . ASP A 1 94 ? 9.397 6.570 -4.907 1.00 90.81 94 ASP A CA 1
ATOM 772 C C . ASP A 1 94 ? 8.051 7.240 -5.216 1.00 90.81 94 ASP A C 1
ATOM 774 O O . ASP A 1 94 ? 7.980 8.423 -5.563 1.00 90.81 94 ASP A O 1
ATOM 778 N N . TYR A 1 95 ? 6.994 6.438 -5.230 1.00 83.19 95 TYR A N 1
ATOM 779 C CA . TYR A 1 95 ? 5.632 6.858 -5.492 1.00 83.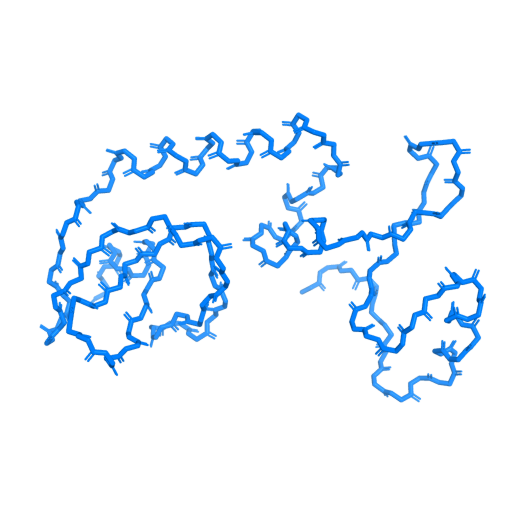19 95 TYR A CA 1
ATOM 780 C C . TYR A 1 95 ? 4.856 6.809 -4.180 1.00 83.19 95 TYR A C 1
ATOM 782 O O . TYR A 1 95 ? 4.355 5.770 -3.747 1.00 83.19 95 TYR A O 1
ATOM 790 N N . ARG A 1 96 ? 4.763 7.979 -3.545 1.00 73.44 96 ARG A N 1
ATOM 791 C CA . ARG A 1 96 ? 4.156 8.162 -2.216 1.00 73.44 96 ARG A CA 1
ATOM 792 C C . ARG A 1 96 ? 2.639 7.979 -2.179 1.00 73.44 96 ARG A C 1
ATOM 794 O O . ARG A 1 96 ? 2.055 8.016 -1.104 1.00 73.44 96 ARG A O 1
ATOM 801 N N . ASN A 1 97 ? 2.002 7.833 -3.337 1.00 80.19 97 ASN A N 1
ATOM 802 C CA . ASN A 1 97 ? 0.569 7.592 -3.448 1.00 80.19 97 ASN A CA 1
ATOM 803 C C . ASN A 1 97 ? 0.307 6.128 -3.837 1.00 80.19 97 ASN A C 1
ATOM 805 O O . ASN A 1 97 ? 1.237 5.347 -4.039 1.00 80.19 97 ASN A O 1
ATOM 809 N N . PHE A 1 98 ? -0.956 5.746 -3.956 1.00 84.69 98 PHE A N 1
ATOM 810 C CA . PHE A 1 98 ? -1.317 4.431 -4.459 1.00 84.69 98 PHE A CA 1
ATOM 811 C C . PHE A 1 98 ? -1.417 4.400 -5.973 1.00 84.69 98 PHE A C 1
ATOM 813 O O . PHE A 1 98 ? -1.820 5.375 -6.606 1.00 84.69 98 PHE A O 1
ATOM 820 N N . TYR A 1 99 ? -1.129 3.239 -6.541 1.00 88.94 99 TYR A N 1
ATOM 821 C CA . TYR A 1 99 ? -1.354 2.953 -7.949 1.00 88.94 99 TYR A CA 1
ATOM 822 C C . TYR A 1 99 ? -1.961 1.563 -8.104 1.00 88.94 99 TYR A C 1
ATOM 824 O O . TYR A 1 99 ? -1.733 0.683 -7.277 1.00 88.94 99 TYR A O 1
ATOM 832 N N . ALA A 1 100 ? -2.711 1.360 -9.182 1.00 91.19 100 ALA A N 1
ATOM 833 C CA . ALA A 1 100 ? -3.083 0.024 -9.621 1.00 91.19 100 ALA A CA 1
ATOM 834 C C . ALA A 1 100 ? -1.955 -0.526 -10.499 1.00 91.19 100 ALA A C 1
ATOM 836 O O . ALA A 1 100 ? -1.514 0.144 -11.434 1.00 91.19 100 ALA A O 1
ATOM 837 N N . CYS A 1 101 ? -1.467 -1.722 -10.187 1.00 93.62 101 CYS A N 1
ATOM 838 C CA . CYS A 1 101 ? -0.467 -2.395 -11.003 1.00 93.62 101 CYS A CA 1
ATOM 839 C C . CYS A 1 101 ? -1.106 -2.914 -12.294 1.00 93.62 101 CYS A C 1
ATOM 841 O O . CYS A 1 101 ? -2.071 -3.673 -12.251 1.00 93.62 101 CYS A O 1
ATOM 843 N N . ASN A 1 102 ? -0.547 -2.559 -13.448 1.00 94.56 102 ASN A N 1
ATOM 844 C CA . ASN A 1 102 ? -1.080 -2.967 -14.747 1.00 94.56 102 ASN A CA 1
ATOM 845 C C . ASN A 1 102 ? -0.921 -4.465 -15.052 1.00 94.56 102 ASN A C 1
ATOM 847 O O . ASN A 1 102 ? -1.585 -4.948 -15.962 1.00 94.56 102 ASN A O 1
ATOM 851 N N . ALA A 1 103 ? -0.070 -5.195 -14.322 1.00 93.12 103 ALA A N 1
ATOM 852 C CA . ALA A 1 103 ? 0.117 -6.635 -14.524 1.00 93.12 103 ALA A CA 1
ATOM 853 C C . ALA A 1 103 ? -0.870 -7.480 -13.705 1.00 93.12 103 ALA A C 1
ATOM 855 O O . ALA A 1 103 ? -1.524 -8.363 -14.248 1.00 93.12 103 ALA A O 1
ATOM 856 N N . CYS A 1 104 ? -0.992 -7.217 -12.400 1.00 93.69 104 CYS A N 1
ATOM 857 C CA . CYS A 1 104 ? -1.816 -8.032 -11.499 1.00 93.69 104 CYS A CA 1
ATOM 858 C C . CYS A 1 104 ? -3.134 -7.368 -11.081 1.00 93.69 104 CYS A C 1
ATOM 860 O O . CYS A 1 104 ? -3.932 -8.005 -10.405 1.00 93.69 104 CYS A O 1
ATOM 862 N N . MET A 1 105 ? -3.366 -6.106 -11.462 1.00 91.19 105 MET A N 1
ATOM 863 C CA . MET A 1 105 ? -4.543 -5.303 -11.096 1.00 91.19 105 MET A CA 1
ATOM 864 C C . MET A 1 105 ? -4.704 -5.032 -9.591 1.00 91.19 105 MET A C 1
ATOM 866 O O . MET A 1 105 ? -5.706 -4.455 -9.173 1.00 91.19 105 MET A O 1
ATOM 870 N N . GLU A 1 106 ? -3.702 -5.381 -8.784 1.00 89.88 106 GLU A N 1
ATOM 871 C CA . GLU A 1 106 ? -3.676 -5.103 -7.351 1.00 89.88 106 GLU A CA 1
ATOM 872 C C . GLU A 1 106 ? -3.076 -3.725 -7.051 1.00 89.88 106 GLU A C 1
ATOM 874 O O . GLU A 1 106 ? -2.268 -3.178 -7.811 1.00 89.88 106 GLU A O 1
ATOM 879 N N . MET A 1 107 ? -3.456 -3.170 -5.902 1.00 87.50 107 MET A N 1
ATOM 880 C CA . MET A 1 107 ? -2.940 -1.886 -5.432 1.00 87.50 107 MET A CA 1
ATOM 881 C C . MET A 1 107 ? -1.473 -2.001 -5.004 1.00 87.50 107 MET A C 1
ATOM 883 O O . MET A 1 107 ? -1.029 -3.001 -4.442 1.00 87.50 107 MET A O 1
ATOM 887 N N . GLY A 1 108 ? -0.693 -0.964 -5.276 1.00 87.69 108 GLY A N 1
ATOM 888 C CA . GLY A 1 108 ? 0.682 -0.802 -4.821 1.00 87.69 108 GLY A CA 1
ATOM 889 C C . GLY A 1 108 ? 0.931 0.595 -4.273 1.00 87.69 108 GLY A C 1
ATOM 890 O O . GLY A 1 108 ? 0.109 1.496 -4.424 1.00 87.69 108 GLY A O 1
ATOM 891 N N . GLY A 1 109 ? 2.096 0.775 -3.662 1.00 84.94 109 GLY A N 1
ATOM 892 C CA . GLY A 1 109 ? 2.618 2.081 -3.267 1.00 84.94 109 GLY A CA 1
ATOM 893 C C . GLY A 1 109 ? 4.001 1.965 -2.641 1.00 84.94 109 GLY A C 1
ATOM 894 O O . GLY A 1 109 ? 4.602 0.886 -2.646 1.00 84.94 109 GLY A O 1
ATOM 895 N N . SER A 1 110 ? 4.513 3.086 -2.135 1.00 85.00 110 SER A N 1
ATOM 896 C CA . SER A 1 110 ? 5.927 3.335 -1.810 1.00 85.00 110 SER A CA 1
ATOM 897 C C . SER A 1 110 ? 6.837 3.336 -3.041 1.00 85.00 110 SER A C 1
ATOM 899 O O . SER A 1 110 ? 7.311 4.388 -3.435 1.00 85.00 110 SER A O 1
ATOM 901 N N . TRP A 1 111 ? 7.040 2.202 -3.710 1.00 92.44 111 TRP A N 1
ATOM 902 C CA . TRP A 1 111 ? 7.889 2.105 -4.896 1.00 92.44 111 TRP A CA 1
ATOM 903 C C . TRP A 1 111 ? 7.133 1.484 -6.061 1.00 92.44 111 TRP A C 1
ATOM 905 O O . TRP A 1 111 ? 6.367 0.532 -5.893 1.00 92.44 111 TRP A O 1
ATOM 915 N N . CYS A 1 112 ? 7.372 2.008 -7.260 1.00 94.25 112 CYS A N 1
ATOM 916 C CA . CYS A 1 112 ? 6.819 1.475 -8.499 1.00 94.25 112 CYS A CA 1
ATOM 917 C C . CYS A 1 112 ? 7.797 1.611 -9.656 1.00 94.25 112 CYS A C 1
ATOM 919 O O . CYS A 1 112 ? 8.652 2.499 -9.665 1.00 94.25 112 CYS A O 1
ATOM 921 N N . PHE A 1 113 ? 7.591 0.793 -10.679 1.00 95.19 113 PHE A N 1
ATOM 922 C CA . PHE A 1 113 ? 8.109 1.058 -12.011 1.00 95.19 113 PHE A CA 1
ATOM 923 C C . PHE A 1 113 ? 7.030 1.763 -12.825 1.00 95.19 113 PHE A C 1
ATOM 925 O O . PHE A 1 113 ? 5.999 1.159 -13.112 1.00 95.19 113 PHE A O 1
ATOM 932 N N . LEU A 1 114 ? 7.252 3.027 -13.189 1.00 94.75 114 LEU A N 1
ATOM 933 C CA . LEU A 1 114 ? 6.331 3.776 -14.048 1.00 94.75 114 LEU A CA 1
ATOM 934 C C . LEU A 1 114 ? 6.923 4.023 -15.430 1.00 94.75 114 LEU A C 1
ATOM 936 O O . LEU A 1 114 ? 8.132 4.195 -15.573 1.00 94.75 114 LEU A O 1
ATOM 940 N N . CYS A 1 115 ? 6.072 4.091 -16.448 1.00 94.81 115 CYS A N 1
ATOM 941 C CA . CYS A 1 115 ? 6.522 4.407 -17.797 1.00 94.81 115 CYS A CA 1
ATOM 942 C C . CYS A 1 115 ? 6.948 5.881 -17.933 1.00 94.81 115 CYS A C 1
ATOM 944 O O . CYS A 1 115 ? 6.193 6.781 -17.565 1.00 94.81 115 CYS A O 1
ATOM 946 N N . GLU A 1 116 ? 8.122 6.139 -18.527 1.00 92.81 116 GLU A N 1
ATOM 947 C CA . GLU A 1 116 ? 8.621 7.507 -18.781 1.00 92.81 116 GLU A CA 1
ATOM 948 C C . GLU A 1 116 ? 7.733 8.295 -19.755 1.00 92.81 116 GLU A C 1
ATOM 950 O O . GLU A 1 116 ? 7.707 9.531 -19.734 1.00 92.81 116 GLU A O 1
ATOM 955 N N . LYS A 1 117 ? 6.985 7.596 -20.620 1.00 92.31 117 LYS A N 1
ATOM 956 C CA . LYS A 1 117 ? 6.054 8.226 -21.559 1.00 92.31 117 LYS A CA 1
ATOM 957 C C . LYS A 1 117 ? 4.970 8.964 -20.771 1.00 92.31 117 LYS A C 1
ATOM 959 O O . LYS A 1 117 ? 4.123 8.360 -20.109 1.00 92.31 117 LYS A O 1
ATOM 964 N N . LYS A 1 118 ? 4.956 10.294 -20.888 1.00 84.94 118 LYS A N 1
ATOM 965 C CA . LYS A 1 118 ? 3.920 11.143 -20.283 1.00 84.94 118 LYS A CA 1
ATOM 966 C C . LYS A 1 118 ? 2.525 10.645 -20.677 1.00 84.94 118 LYS A C 1
ATOM 968 O O . LYS A 1 118 ? 2.285 10.352 -21.844 1.00 84.94 118 LYS A O 1
ATOM 973 N N . LYS A 1 119 ? 1.601 10.620 -19.709 1.00 85.75 119 LYS A N 1
ATOM 974 C CA . LYS A 1 119 ? 0.197 10.179 -19.860 1.00 85.75 119 LYS A CA 1
ATOM 975 C C . LYS A 1 119 ? -0.009 8.692 -20.187 1.00 85.75 119 LYS A C 1
ATOM 977 O O . LYS A 1 119 ? -1.139 8.297 -20.441 1.00 85.75 119 LYS A O 1
ATOM 982 N N . CYS A 1 120 ? 1.040 7.871 -20.154 1.00 90.44 120 CYS A N 1
ATOM 983 C CA . CYS A 1 120 ? 0.914 6.422 -20.314 1.00 90.44 120 CYS A CA 1
ATOM 984 C C . CYS A 1 120 ? 0.210 5.775 -19.107 1.00 90.44 120 CYS A C 1
ATOM 986 O O . CYS A 1 120 ? -0.514 4.802 -19.274 1.00 90.44 120 CYS A O 1
ATOM 988 N N . ASN A 1 121 ? 0.387 6.348 -17.903 1.00 88.81 121 ASN A N 1
ATOM 989 C CA . ASN A 1 121 ? -0.192 5.864 -16.639 1.00 88.81 121 ASN A CA 1
ATOM 990 C C . ASN A 1 121 ? 0.018 4.356 -16.413 1.00 88.81 121 ASN A C 1
ATOM 992 O O . ASN A 1 121 ? -0.832 3.690 -15.830 1.00 88.81 121 ASN A O 1
ATOM 996 N N . PHE A 1 122 ? 1.144 3.832 -16.899 1.00 93.94 122 PHE A N 1
ATOM 997 C CA . PHE A 1 122 ? 1.509 2.433 -16.757 1.00 93.94 122 PHE A CA 1
ATOM 998 C C . PHE A 1 122 ? 2.436 2.284 -15.553 1.00 93.94 122 PHE A C 1
ATOM 1000 O O . PHE A 1 122 ? 3.537 2.844 -15.557 1.00 93.94 122 PHE A O 1
ATOM 1007 N N . PHE A 1 123 ? 1.970 1.558 -14.544 1.00 94.62 123 PHE A N 1
ATOM 1008 C CA . PHE A 1 123 ? 2.633 1.315 -13.273 1.00 94.62 123 PHE A CA 1
ATOM 1009 C C . PHE A 1 123 ? 2.716 -0.185 -13.019 1.00 94.62 123 PHE A C 1
ATOM 1011 O O . PHE A 1 123 ? 1.729 -0.903 -13.150 1.00 94.62 123 PHE A O 1
ATOM 1018 N N . LEU A 1 124 ? 3.878 -0.656 -12.586 1.00 95.00 124 LEU A N 1
ATOM 1019 C CA . LEU A 1 124 ? 4.067 -2.023 -12.124 1.00 95.00 124 LEU A CA 1
ATOM 1020 C C . LEU A 1 124 ? 4.619 -2.034 -10.706 1.00 95.00 124 LEU A C 1
ATOM 1022 O O . LEU A 1 124 ? 5.451 -1.196 -10.335 1.00 95.00 124 LEU A O 1
ATOM 1026 N N . HIS A 1 125 ? 4.204 -3.040 -9.934 1.00 93.88 125 HIS A N 1
ATOM 1027 C CA . HIS A 1 125 ? 4.921 -3.391 -8.714 1.00 93.88 125 HIS A CA 1
ATOM 1028 C C . HIS A 1 125 ? 6.371 -3.750 -9.050 1.00 93.88 125 HIS A C 1
ATOM 1030 O O . HIS A 1 125 ? 6.615 -4.377 -10.084 1.00 93.88 125 HIS A O 1
ATOM 1036 N N . PRO A 1 126 ? 7.331 -3.459 -8.155 1.00 93.31 126 PRO A N 1
ATOM 1037 C CA . PRO A 1 126 ? 8.710 -3.903 -8.324 1.00 93.31 126 PRO A CA 1
ATOM 1038 C C . PRO A 1 126 ? 8.836 -5.404 -8.592 1.00 93.31 126 PRO A C 1
ATOM 1040 O O . PRO A 1 126 ? 9.601 -5.796 -9.461 1.00 93.31 126 PRO A O 1
ATOM 1043 N N . LYS A 1 127 ? 8.034 -6.234 -7.913 1.00 91.69 127 LYS A N 1
ATOM 1044 C CA . LYS A 1 127 ? 7.994 -7.683 -8.158 1.00 91.69 127 LYS A CA 1
ATOM 1045 C C . LYS A 1 127 ? 7.463 -8.011 -9.554 1.00 91.69 127 LYS A C 1
ATOM 1047 O O . LYS A 1 127 ? 8.171 -8.647 -10.313 1.00 91.69 127 LYS A O 1
ATOM 1052 N N . CYS A 1 128 ? 6.301 -7.479 -9.941 1.00 93.31 128 CYS A N 1
ATOM 1053 C CA . CYS A 1 128 ? 5.721 -7.706 -11.273 1.00 93.31 128 CYS A CA 1
ATOM 1054 C C . CYS A 1 128 ? 6.620 -7.242 -12.429 1.00 93.31 128 CYS A C 1
ATOM 1056 O O . CYS A 1 128 ? 6.528 -7.778 -13.521 1.00 93.31 128 CYS A O 1
ATOM 1058 N N . ALA A 1 129 ? 7.468 -6.235 -12.212 1.00 92.81 129 ALA A N 1
ATOM 1059 C CA . ALA A 1 129 ? 8.389 -5.755 -13.238 1.00 92.81 129 ALA A CA 1
ATOM 1060 C C . ALA A 1 129 ? 9.678 -6.594 -13.352 1.00 92.81 129 ALA A C 1
ATOM 1062 O O . ALA A 1 129 ? 10.347 -6.545 -14.387 1.00 92.81 129 ALA A O 1
ATOM 1063 N N . LEU A 1 130 ? 10.065 -7.299 -12.283 1.00 90.31 130 LEU A N 1
ATOM 1064 C CA . LEU A 1 130 ? 11.320 -8.054 -12.189 1.00 90.31 130 LEU A CA 1
ATOM 1065 C C . LEU A 1 130 ? 11.117 -9.559 -12.372 1.00 90.31 130 LEU A C 1
ATOM 1067 O O . LEU A 1 130 ? 11.949 -10.208 -13.007 1.00 90.31 130 LEU A O 1
ATOM 1071 N N . ASP A 1 131 ? 10.013 -10.086 -11.857 1.00 83.50 131 ASP A N 1
ATOM 1072 C CA . ASP A 1 131 ? 9.574 -11.461 -12.044 1.00 83.50 131 ASP A CA 1
ATOM 1073 C C . ASP A 1 131 ? 8.898 -11.546 -13.418 1.00 83.50 131 ASP A C 1
ATOM 1075 O O . ASP A 1 131 ? 7.680 -11.452 -13.548 1.00 83.50 131 ASP A O 1
ATOM 1079 N N . LYS A 1 132 ? 9.718 -11.631 -14.471 1.00 62.38 132 LYS A N 1
ATOM 1080 C CA . LYS A 1 132 ? 9.246 -11.963 -15.817 1.00 62.38 132 LYS A CA 1
ATOM 1081 C C . LYS A 1 132 ? 8.763 -13.413 -15.805 1.00 62.38 132 LYS A C 1
ATOM 1083 O O . LYS A 1 132 ? 9.598 -14.308 -15.676 1.00 62.38 132 LYS A O 1
ATOM 1088 N N . GLU A 1 133 ? 7.459 -13.634 -15.932 1.00 47.25 133 GLU A N 1
ATOM 1089 C CA . GLU A 1 133 ? 6.971 -14.885 -16.533 1.00 47.25 133 GLU A CA 1
ATOM 1090 C C . GLU A 1 133 ? 7.295 -14.906 -18.033 1.00 47.25 133 GLU A C 1
ATOM 1092 O O . GLU A 1 133 ? 7.188 -13.840 -18.686 1.00 47.25 133 GLU A O 1
#

InterPro domains:
  IPR004146 DC1 [PF03107] (84-129)
  IPR046349 C1-like domain superfamily [SSF57889] (80-130)
  IPR052259 Nucleoredoxin-like [PTHR13871] (1-113)